Protein AF-A0A7S7LHZ1-F1 (afdb_monomer_lite)

InterPro domains:
  IPR006735 Replication termination factor 2 [PTHR12775] (1-110)

Secondary structure (DSSP, 8-state):
-----PPPPPHHHH---TTEEES--S--SSTTTT-EEE---HHHHHHHHHHHHHHB-TTT-PBP-SSEEEETTS-EEEHHHHHHHHHHT-SSSTT--SGGGEEEE------GGGHHHHHHHHHHHHHHHHH--

Radius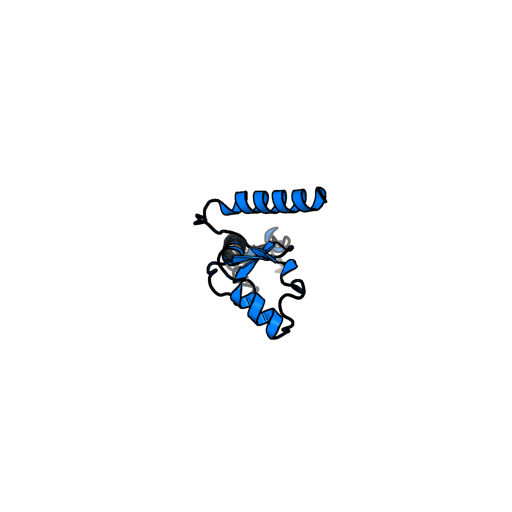 of gyration: 24.42 Å; chains: 1; bounding box: 69×53×54 Å

Sequence (133 aa):
MGGDGGSIPKRADVVKTKGYGFKRNLGGMGYMPNAQVKLTNEENSTKLKMHERWTKCYLTNEPLNPPVVICNKGFLYNKEAVINKLLSKSKTAPHIKKLSDVFQVKVSNIHLDYFHHLYLFIYFFFTLNISIN

Foldseek 3Di:
DDPPPPPDDDPLRVDDDPQKDFPDPPDDPDDNRSDIDRPDPVVVVVLVVLVQQVQAAPQPSHGEDPQWKAALVGGIHHPVSLVVCQVVVDPPPVRCNDPVRIDGDDDDDDDSPCVVVVVVVVVVVSVVVVVVD

Organism: Cryptosporidium parvum (NCBI:txid5807)

pLDDT: mean 73.15, std 14.44, range [38.62, 92.44]

Structure (mmCIF, N/CA/C/O backbone):
data_AF-A0A7S7LHZ1-F1
#
_entry.id   AF-A0A7S7LHZ1-F1
#
loop_
_atom_site.group_PDB
_atom_site.id
_atom_site.type_symbol
_atom_site.label_atom_id
_atom_site.label_alt_id
_atom_site.label_comp_id
_atom_site.label_asym_id
_atom_site.label_entity_id
_atom_site.label_seq_id
_atom_site.pdbx_PDB_ins_code
_atom_site.Cartn_x
_atom_site.Cartn_y
_atom_site.Cartn_z
_atom_site.occupancy
_atom_site.B_iso_or_equiv
_atom_site.auth_seq_id
_atom_site.auth_comp_id
_atom_site.auth_asym_id
_atom_site.auth_atom_id
_atom_site.pdbx_PDB_model_num
ATOM 1 N N . MET A 1 1 ? 42.892 36.600 -35.474 1.00 52.19 1 MET A N 1
ATOM 2 C CA . MET A 1 1 ? 42.483 35.687 -34.389 1.00 52.19 1 MET A CA 1
ATOM 3 C C . MET A 1 1 ? 40.968 35.643 -34.384 1.00 52.19 1 MET A C 1
ATOM 5 O O . MET A 1 1 ? 40.356 36.671 -34.148 1.00 52.19 1 MET A O 1
ATOM 9 N N . GLY A 1 2 ? 40.377 34.511 -34.747 1.00 56.91 2 GLY A N 1
ATOM 10 C CA . GLY A 1 2 ? 38.928 34.330 -34.773 1.00 56.91 2 GLY A CA 1
ATOM 11 C C . GLY A 1 2 ? 38.654 32.866 -34.490 1.00 56.91 2 GLY A C 1
ATOM 12 O O . GLY A 1 2 ? 38.884 32.028 -35.354 1.00 56.91 2 GLY A O 1
ATOM 13 N N . GLY A 1 3 ? 38.301 32.568 -33.245 1.00 50.16 3 GLY A N 1
ATOM 14 C CA . GLY A 1 3 ? 38.225 31.204 -32.733 1.00 50.16 3 GLY A CA 1
ATOM 15 C C . GLY A 1 3 ? 37.013 30.953 -31.848 1.00 50.16 3 GLY A C 1
ATOM 16 O O . GLY A 1 3 ? 37.033 29.985 -31.106 1.00 50.16 3 GLY A O 1
ATOM 17 N N . ASP A 1 4 ? 35.965 31.773 -31.926 1.00 63.09 4 ASP A N 1
ATOM 18 C CA . ASP A 1 4 ? 34.692 31.479 -31.260 1.00 63.09 4 ASP A CA 1
ATOM 19 C C . ASP A 1 4 ? 33.755 30.754 -32.226 1.00 63.09 4 ASP A C 1
ATOM 21 O O . ASP A 1 4 ? 32.686 31.223 -32.611 1.00 63.09 4 ASP A O 1
ATOM 25 N N . GLY A 1 5 ? 34.184 29.563 -32.641 1.00 58.28 5 GLY A N 1
ATOM 26 C CA . GLY A 1 5 ? 33.304 28.573 -33.248 1.00 58.28 5 GLY A CA 1
ATOM 27 C C . GLY A 1 5 ? 32.437 27.938 -32.167 1.00 58.28 5 GLY A C 1
ATOM 28 O O . GLY A 1 5 ? 32.645 26.779 -31.811 1.00 58.28 5 GLY A O 1
ATOM 29 N N . GLY A 1 6 ? 31.496 28.705 -31.611 1.00 63.34 6 GLY A N 1
ATOM 30 C CA . GLY A 1 6 ? 30.468 28.169 -30.727 1.00 63.34 6 GLY A CA 1
ATOM 31 C C . GLY A 1 6 ? 29.746 27.032 -31.447 1.00 63.34 6 GLY A C 1
ATOM 32 O O . GLY A 1 6 ? 29.201 27.216 -32.535 1.00 63.34 6 GLY A O 1
ATOM 33 N N . SER A 1 7 ? 29.791 25.830 -30.880 1.00 68.12 7 SER A N 1
ATOM 34 C CA . SER A 1 7 ? 29.100 24.683 -31.464 1.00 68.12 7 SER A CA 1
ATOM 35 C C . SER A 1 7 ? 27.594 24.941 -31.424 1.00 68.12 7 SER A C 1
ATOM 37 O O . SER A 1 7 ? 27.043 25.248 -30.367 1.00 68.12 7 SER A O 1
ATOM 39 N N . ILE A 1 8 ? 26.925 24.846 -32.580 1.00 72.88 8 ILE A N 1
ATOM 40 C CA . ILE A 1 8 ? 25.472 25.033 -32.657 1.00 72.88 8 ILE A CA 1
ATOM 41 C C . ILE A 1 8 ? 24.807 23.980 -31.757 1.00 72.88 8 ILE A C 1
ATOM 43 O O . ILE A 1 8 ? 25.044 22.783 -31.968 1.00 72.88 8 ILE A O 1
ATOM 47 N N . PRO A 1 9 ? 23.986 24.393 -30.771 1.00 68.62 9 PRO A N 1
ATOM 48 C CA . PRO A 1 9 ? 23.333 23.459 -29.868 1.00 68.62 9 PRO A CA 1
ATOM 49 C C . PRO A 1 9 ? 22.410 22.538 -30.663 1.00 68.62 9 PRO A C 1
ATOM 51 O O . PRO A 1 9 ? 21.611 22.981 -31.493 1.00 68.62 9 PRO A O 1
ATOM 54 N N . LYS A 1 10 ? 22.514 21.232 -30.422 1.00 69.12 10 LYS A N 1
ATOM 55 C CA . LYS A 1 10 ? 21.633 20.250 -31.054 1.00 69.12 10 LYS A CA 1
ATOM 56 C C . LYS A 1 10 ? 20.286 20.257 -30.338 1.00 69.12 10 LYS A C 1
ATOM 58 O O . LYS A 1 10 ? 20.176 20.628 -29.172 1.00 69.12 10 LYS A O 1
ATOM 63 N N . ARG A 1 11 ? 19.241 19.754 -31.003 1.00 72.44 11 ARG A N 1
ATOM 64 C CA . ARG A 1 11 ? 17.897 19.592 -30.410 1.00 72.44 11 ARG A CA 1
ATOM 65 C C . ARG A 1 11 ? 17.931 18.892 -29.044 1.00 72.44 11 ARG A C 1
ATOM 67 O O . ARG A 1 11 ? 17.158 19.257 -28.170 1.00 72.44 11 ARG A O 1
ATOM 74 N N . ALA A 1 12 ? 18.830 17.925 -28.866 1.00 67.94 12 ALA A N 1
ATOM 75 C CA . ALA A 1 12 ? 19.039 17.194 -27.616 1.00 67.94 12 ALA A CA 1
ATOM 76 C C . ALA A 1 12 ? 19.522 18.070 -26.442 1.00 67.94 12 ALA A C 1
ATOM 78 O O . ALA A 1 12 ? 19.226 17.749 -25.294 1.00 67.94 12 ALA A O 1
ATOM 79 N N . ASP A 1 13 ? 20.234 19.164 -26.726 1.00 69.12 13 ASP A N 1
ATOM 80 C CA . ASP A 1 13 ? 20.780 20.086 -25.723 1.00 69.12 13 ASP A CA 1
ATOM 81 C C . ASP A 1 13 ? 19.715 21.092 -25.251 1.00 69.12 13 ASP A C 1
ATOM 83 O O . ASP A 1 13 ? 19.717 21.527 -24.101 1.00 69.12 13 ASP A O 1
ATOM 87 N N . VAL A 1 14 ? 18.773 21.433 -26.140 1.00 75.56 14 VAL A N 1
ATOM 88 C CA . VAL A 1 14 ? 17.705 22.416 -25.887 1.00 75.56 14 VAL A CA 1
ATOM 89 C C . VAL A 1 14 ? 16.424 21.746 -25.377 1.00 75.56 14 VAL A C 1
ATOM 91 O O . VAL A 1 14 ? 15.739 22.273 -24.500 1.00 75.56 14 VAL A O 1
ATOM 94 N N . VAL A 1 15 ? 16.083 20.569 -25.909 1.00 77.00 15 VAL A N 1
ATOM 95 C CA . VAL A 1 15 ? 14.832 19.865 -25.607 1.00 77.00 15 VAL A CA 1
ATOM 96 C C . VAL A 1 15 ? 15.078 18.800 -24.546 1.00 77.00 15 VAL A C 1
ATOM 98 O O . VAL A 1 15 ? 15.576 17.710 -24.824 1.00 77.00 15 VAL A O 1
ATOM 101 N N . LYS A 1 16 ? 14.657 19.099 -23.316 1.00 72.75 16 LYS A N 1
ATOM 102 C CA . LYS A 1 16 ? 14.649 18.136 -22.212 1.00 72.75 16 LYS A CA 1
ATOM 103 C C . LYS A 1 16 ? 13.477 17.166 -22.381 1.00 72.75 16 LYS A C 1
ATOM 105 O O . LYS A 1 16 ? 12.326 17.520 -22.141 1.00 72.75 16 LYS A O 1
ATOM 110 N N . THR A 1 17 ? 13.763 15.935 -22.787 1.00 73.06 17 THR A N 1
ATOM 111 C CA . THR A 1 17 ? 12.780 14.843 -22.849 1.00 73.06 17 THR A CA 1
ATOM 112 C C . THR A 1 17 ? 12.662 14.142 -21.495 1.00 73.06 17 THR A C 1
ATOM 114 O O . THR A 1 17 ? 13.670 13.756 -20.906 1.00 73.06 17 THR A O 1
ATOM 117 N N . LYS A 1 18 ? 11.435 13.940 -21.000 1.00 72.81 18 LYS A N 1
ATOM 118 C CA . LYS A 1 18 ? 11.170 13.240 -19.730 1.00 72.81 18 LYS A CA 1
ATOM 119 C C . LYS A 1 18 ? 11.763 11.821 -19.757 1.00 72.81 18 LYS A C 1
ATOM 121 O O . LYS A 1 18 ? 11.551 11.094 -20.722 1.00 72.81 18 LYS A O 1
ATOM 126 N N . GLY A 1 19 ? 12.509 11.442 -18.716 1.00 74.12 19 GLY A N 1
ATOM 127 C CA . GLY A 1 19 ? 13.116 10.108 -18.577 1.00 74.12 19 GLY A CA 1
ATOM 128 C C . GLY A 1 19 ? 14.455 9.904 -19.306 1.00 74.12 19 GLY A C 1
ATOM 129 O O . GLY A 1 19 ? 15.092 8.862 -19.138 1.00 74.12 19 GLY A O 1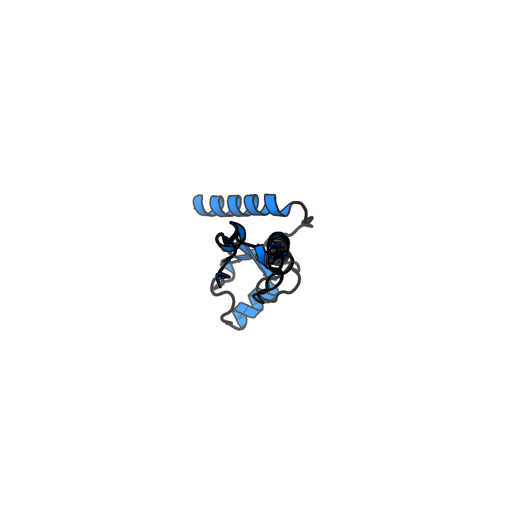
ATOM 130 N N . TYR A 1 20 ? 14.926 10.894 -20.068 1.00 78.44 20 TYR A N 1
ATOM 131 C CA . TYR A 1 20 ? 16.229 10.863 -20.736 1.00 78.44 20 TYR A CA 1
ATOM 132 C C . TYR A 1 20 ? 17.113 11.999 -20.237 1.00 78.44 20 TYR A C 1
ATOM 134 O O . TYR A 1 20 ? 16.643 13.088 -19.913 1.00 78.44 20 TYR A O 1
ATOM 142 N N . GLY A 1 21 ? 18.413 11.753 -20.206 1.00 78.38 21 GLY A N 1
ATOM 143 C CA . GLY A 1 21 ? 19.401 12.760 -19.865 1.00 78.38 21 GLY A CA 1
ATOM 144 C C . GLY A 1 21 ? 20.783 12.339 -20.313 1.00 78.38 21 GLY A C 1
ATOM 145 O O . GLY A 1 21 ? 20.988 11.242 -20.825 1.00 78.38 21 GLY A O 1
ATOM 146 N N . PHE A 1 22 ? 21.741 13.236 -20.164 1.00 76.94 22 PHE A N 1
ATOM 147 C CA . PHE A 1 22 ? 23.103 12.963 -20.585 1.00 76.94 22 PHE A CA 1
ATOM 148 C C . PHE A 1 22 ? 23.776 11.971 -19.640 1.00 76.94 22 PHE A C 1
ATOM 150 O O . PHE A 1 22 ? 23.592 12.026 -18.424 1.00 76.94 22 PHE A O 1
ATOM 157 N N . LYS A 1 23 ? 24.597 11.073 -20.197 1.00 71.75 23 LYS A N 1
ATOM 158 C CA . LYS A 1 23 ? 25.354 10.071 -19.423 1.00 71.75 23 LYS A CA 1
ATOM 159 C C . LYS A 1 23 ? 26.271 10.708 -18.363 1.00 71.75 23 LYS A C 1
ATOM 161 O O . LYS A 1 23 ? 26.665 10.042 -17.411 1.00 71.75 23 LYS A O 1
ATOM 166 N N . ARG A 1 24 ? 26.629 11.986 -18.534 1.00 68.19 24 ARG A N 1
ATOM 167 C CA . ARG A 1 24 ? 27.484 12.771 -17.633 1.00 68.19 24 ARG A CA 1
ATOM 168 C C . ARG A 1 24 ? 27.137 14.261 -17.739 1.00 68.19 24 ARG A C 1
ATOM 170 O O . ARG A 1 24 ? 27.141 14.806 -18.833 1.00 68.19 24 ARG A O 1
ATOM 177 N N . ASN A 1 25 ? 26.939 14.931 -16.602 1.00 62.06 25 ASN A N 1
ATOM 178 C CA . ASN A 1 25 ? 26.695 16.385 -16.519 1.00 62.06 25 ASN A CA 1
ATOM 179 C C . ASN A 1 25 ? 27.996 17.194 -16.344 1.00 62.06 25 ASN A C 1
ATOM 181 O O . ASN A 1 25 ? 28.020 18.228 -15.686 1.00 62.06 25 ASN A O 1
ATOM 185 N N . LEU A 1 26 ? 29.107 16.688 -16.876 1.00 60.41 26 LEU A N 1
ATOM 186 C CA . LEU A 1 26 ? 30.411 17.344 -16.814 1.00 60.41 26 LEU A CA 1
ATOM 187 C C . LEU A 1 26 ? 30.656 17.952 -18.188 1.00 60.41 26 LEU A C 1
ATOM 189 O O . LEU A 1 26 ? 31.047 17.220 -19.108 1.00 60.41 26 LEU A O 1
ATOM 193 N N . GLY A 1 27 ? 30.343 19.248 -18.309 1.00 59.47 27 GLY A N 1
ATOM 194 C CA . GLY A 1 27 ? 30.523 20.043 -19.522 1.00 59.47 27 GLY A CA 1
ATOM 195 C C . GLY A 1 27 ? 31.886 19.751 -20.133 1.00 59.47 27 GLY A C 1
ATOM 196 O O . GLY A 1 27 ? 32.921 19.997 -19.523 1.00 59.47 27 GLY A O 1
ATOM 197 N N . GLY A 1 28 ? 31.875 19.111 -21.295 1.00 60.28 28 GLY A N 1
ATOM 198 C CA . GLY A 1 28 ? 33.074 18.621 -21.947 1.00 60.28 28 GLY A CA 1
ATOM 199 C C . GLY A 1 28 ? 32.852 18.568 -23.445 1.00 60.28 28 GLY A C 1
ATOM 200 O O . GLY A 1 28 ? 31.770 18.216 -23.905 1.00 60.28 28 GLY A O 1
ATOM 201 N N . MET A 1 29 ? 33.885 18.924 -24.198 1.00 55.25 29 MET A N 1
ATOM 202 C CA . MET A 1 29 ? 33.856 18.905 -25.655 1.00 55.25 29 MET A CA 1
ATOM 203 C C . MET A 1 29 ? 33.990 17.454 -26.137 1.00 55.25 29 MET A C 1
ATOM 205 O O . MET A 1 29 ? 35.016 16.816 -25.915 1.00 55.25 29 MET A O 1
ATOM 209 N N . GLY A 1 30 ? 32.939 16.900 -26.750 1.00 64.06 30 GLY A N 1
ATOM 210 C CA . GLY A 1 30 ? 32.962 15.559 -27.344 1.00 64.06 30 GLY A CA 1
ATOM 211 C C . GLY A 1 30 ? 31.581 14.914 -27.493 1.00 64.06 30 GLY A C 1
ATOM 212 O O . GLY A 1 30 ? 30.595 15.356 -26.912 1.00 64.06 30 GLY A O 1
ATOM 213 N N . TYR A 1 31 ? 31.505 13.822 -28.255 1.00 59.81 31 TYR A N 1
ATOM 214 C CA . TYR A 1 31 ? 30.250 13.095 -28.525 1.00 59.81 31 TYR A CA 1
ATOM 215 C C . TYR A 1 31 ? 29.762 12.274 -27.317 1.00 59.81 31 TYR A C 1
ATOM 217 O O . TYR A 1 31 ? 28.563 12.136 -27.099 1.00 59.81 31 TYR A O 1
ATOM 225 N N . MET A 1 32 ? 30.690 11.743 -26.510 1.00 59.06 32 MET A N 1
ATOM 226 C CA . MET A 1 32 ? 30.380 10.932 -25.324 1.00 59.06 32 MET A CA 1
ATOM 227 C C . MET A 1 32 ? 29.658 11.689 -24.192 1.00 59.06 32 MET A C 1
ATOM 229 O O . MET A 1 32 ? 28.749 11.096 -23.609 1.00 59.06 32 MET A O 1
ATOM 233 N N . PRO A 1 33 ? 30.015 12.943 -23.835 1.00 63.38 33 PRO A N 1
ATOM 234 C CA . PRO A 1 33 ? 29.255 13.701 -22.841 1.00 63.38 33 PRO A CA 1
ATOM 235 C C . PRO A 1 33 ? 27.810 13.982 -23.251 1.00 63.38 33 PRO A C 1
ATOM 237 O O . PRO A 1 33 ? 26.926 13.925 -22.403 1.00 63.38 33 PRO A O 1
ATOM 240 N N . ASN A 1 34 ? 27.568 14.181 -24.547 1.00 64.44 34 ASN A N 1
ATOM 241 C CA . ASN A 1 34 ? 26.257 14.549 -25.083 1.00 64.44 34 ASN A CA 1
ATOM 242 C C . ASN A 1 34 ? 25.420 13.325 -25.508 1.00 64.44 34 ASN A C 1
ATOM 244 O O . ASN A 1 34 ? 24.384 13.464 -26.158 1.00 64.44 34 ASN A O 1
ATOM 248 N N . ALA A 1 35 ? 25.845 12.109 -25.150 1.00 76.69 35 ALA A N 1
ATOM 249 C CA . ALA A 1 35 ? 25.054 10.907 -25.376 1.00 76.69 35 ALA A CA 1
ATOM 250 C C . ALA A 1 35 ? 23.840 10.903 -24.433 1.00 76.69 35 ALA A C 1
ATOM 252 O O . ALA A 1 35 ? 23.983 10.737 -23.215 1.00 76.69 35 ALA A O 1
ATOM 253 N N . GLN A 1 36 ? 22.649 11.089 -25.007 1.00 77.06 36 GLN A N 1
ATOM 254 C CA . GLN A 1 36 ? 21.389 10.931 -24.288 1.00 77.06 36 GLN A CA 1
ATOM 255 C C . GLN A 1 36 ? 21.181 9.452 -23.957 1.00 77.06 36 GLN A C 1
ATOM 257 O O . GLN A 1 36 ? 21.087 8.601 -24.839 1.00 77.06 36 GLN A O 1
ATOM 262 N N . VAL A 1 37 ? 21.104 9.154 -22.668 1.00 79.38 37 VAL A N 1
ATOM 263 C CA . VAL A 1 37 ? 20.762 7.844 -22.125 1.00 79.38 37 VAL A CA 1
ATOM 264 C C . VAL A 1 37 ? 19.432 7.942 -21.389 1.00 79.38 37 VAL A C 1
ATOM 266 O O . VAL A 1 37 ? 19.069 8.985 -20.842 1.00 79.38 37 VAL A O 1
ATOM 269 N N . LYS A 1 38 ? 18.681 6.844 -21.367 1.00 77.12 38 LYS A N 1
ATOM 270 C CA . LYS A 1 38 ? 17.497 6.725 -20.515 1.00 77.12 38 LYS A CA 1
ATOM 271 C C . LYS A 1 38 ? 17.992 6.689 -19.064 1.00 77.12 38 LYS A C 1
ATOM 273 O O . LYS A 1 38 ? 18.678 5.746 -18.680 1.00 77.12 38 LYS A O 1
ATOM 278 N N . LEU A 1 39 ? 17.722 7.742 -18.290 1.00 73.50 39 LEU A N 1
ATOM 279 C CA . LEU A 1 39 ? 18.229 7.887 -16.915 1.00 73.50 39 LEU A CA 1
ATOM 280 C C . LEU A 1 39 ? 17.575 6.878 -15.969 1.00 73.50 39 LEU A C 1
ATOM 282 O O . LEU A 1 39 ? 18.166 6.458 -14.978 1.00 73.50 39 LEU A O 1
ATOM 286 N N . THR A 1 40 ? 16.339 6.503 -16.275 1.00 61.72 40 THR A N 1
ATOM 287 C CA . THR A 1 40 ? 15.495 5.690 -15.413 1.00 61.72 40 THR A CA 1
ATOM 288 C C . THR A 1 40 ? 14.687 4.718 -16.265 1.00 61.72 40 THR A C 1
ATOM 290 O O . THR A 1 40 ? 14.003 5.092 -17.218 1.00 61.72 40 THR A O 1
ATOM 293 N N . ASN A 1 41 ? 14.699 3.437 -15.893 1.00 66.12 41 ASN A N 1
ATOM 294 C CA . ASN A 1 41 ? 13.696 2.482 -16.363 1.00 66.12 41 ASN A CA 1
ATOM 295 C C . ASN A 1 41 ? 12.370 2.781 -15.640 1.00 66.12 41 ASN A C 1
ATOM 297 O O . ASN A 1 41 ? 11.935 2.010 -14.786 1.00 66.12 41 ASN A O 1
ATOM 301 N N . GLU A 1 42 ? 11.759 3.939 -15.925 1.00 63.03 42 GLU A N 1
ATOM 302 C CA . GLU A 1 42 ? 10.521 4.392 -15.272 1.00 63.03 42 GLU A CA 1
ATOM 303 C C . GLU A 1 42 ? 9.427 3.319 -15.360 1.00 63.03 42 GLU A C 1
ATOM 305 O O . GLU A 1 42 ? 8.747 3.056 -14.371 1.00 63.03 42 GLU A O 1
ATOM 310 N N . GLU A 1 43 ? 9.349 2.619 -16.494 1.00 62.75 43 GLU A N 1
ATOM 311 C CA . GLU A 1 43 ? 8.425 1.506 -16.756 1.00 62.75 43 GLU A CA 1
ATOM 312 C C . GLU A 1 43 ? 8.604 0.324 -15.793 1.00 62.75 43 GLU A C 1
ATOM 314 O O . GLU A 1 43 ? 7.622 -0.283 -15.369 1.00 62.75 43 GLU A O 1
ATOM 319 N N . ASN A 1 44 ? 9.840 0.002 -15.399 1.00 64.38 44 ASN A N 1
ATOM 320 C CA . ASN A 1 44 ? 10.074 -1.046 -14.404 1.00 64.38 44 ASN A CA 1
ATOM 321 C C . ASN A 1 44 ? 9.663 -0.553 -13.018 1.00 64.38 44 ASN A C 1
ATOM 323 O O . ASN A 1 44 ? 8.999 -1.272 -12.278 1.00 64.38 44 ASN A O 1
ATOM 327 N N . SER A 1 45 ? 9.982 0.699 -12.682 1.00 74.31 45 SER A N 1
ATOM 328 C CA . SER A 1 45 ? 9.624 1.269 -11.381 1.00 74.31 45 SER A CA 1
ATOM 329 C C . SER A 1 45 ? 8.109 1.334 -11.154 1.00 74.31 45 SER A C 1
ATOM 331 O O . SER A 1 45 ? 7.649 1.118 -10.035 1.00 74.31 45 SER A O 1
ATOM 333 N N . THR A 1 46 ? 7.314 1.597 -12.195 1.00 76.75 46 THR A N 1
ATOM 334 C CA . THR A 1 46 ? 5.851 1.655 -12.085 1.00 76.75 46 THR A CA 1
ATOM 335 C C . THR A 1 46 ? 5.250 0.266 -11.931 1.00 76.75 46 THR A C 1
ATOM 337 O O . THR A 1 46 ? 4.410 0.075 -11.053 1.00 76.75 46 THR A O 1
ATOM 340 N N . LYS A 1 47 ? 5.714 -0.716 -12.712 1.00 77.19 47 LYS A N 1
ATOM 341 C CA . LYS A 1 47 ? 5.291 -2.119 -12.579 1.00 77.19 47 LYS A CA 1
ATOM 342 C C . LYS A 1 47 ? 5.604 -2.680 -11.194 1.00 77.19 47 LYS A C 1
ATOM 344 O O . LYS A 1 47 ? 4.726 -3.267 -10.571 1.00 77.19 47 LYS A O 1
ATOM 349 N N . LEU A 1 48 ? 6.811 -2.426 -10.685 1.00 80.75 48 LEU A N 1
ATOM 350 C CA . LEU A 1 48 ? 7.221 -2.837 -9.341 1.00 80.75 48 LEU A CA 1
ATOM 351 C C . LEU A 1 48 ? 6.338 -2.196 -8.263 1.00 80.75 48 LEU A C 1
ATOM 353 O O . LEU A 1 48 ? 5.816 -2.901 -7.406 1.00 80.75 48 LEU A O 1
ATOM 357 N N . LYS A 1 49 ? 6.073 -0.886 -8.354 1.00 81.38 49 LYS A N 1
ATOM 358 C CA . LYS A 1 49 ? 5.161 -0.193 -7.426 1.00 81.38 49 LYS A CA 1
ATOM 359 C C . LYS A 1 49 ? 3.751 -0.775 -7.447 1.00 81.38 49 LYS A C 1
ATOM 361 O O . LYS A 1 49 ? 3.118 -0.873 -6.402 1.00 81.38 49 LYS A O 1
ATOM 366 N N . MET A 1 50 ? 3.235 -1.127 -8.624 1.00 80.69 50 MET A N 1
ATOM 367 C CA . MET A 1 50 ? 1.919 -1.758 -8.721 1.00 80.69 50 MET A CA 1
ATOM 368 C C . MET A 1 50 ? 1.939 -3.137 -8.077 1.00 80.69 50 MET A C 1
ATOM 370 O O . MET A 1 50 ? 1.100 -3.394 -7.224 1.00 80.69 50 MET A O 1
ATOM 374 N N . HIS A 1 51 ? 2.924 -3.974 -8.402 1.00 82.69 51 HIS A N 1
ATOM 375 C CA . HIS A 1 51 ? 3.097 -5.284 -7.781 1.00 82.69 51 HIS A CA 1
ATOM 376 C C . HIS A 1 51 ? 3.088 -5.184 -6.249 1.00 82.69 51 HIS A C 1
ATOM 378 O O . HIS A 1 51 ? 2.297 -5.851 -5.590 1.00 82.69 51 HIS A O 1
ATOM 384 N N . GLU A 1 52 ? 3.884 -4.282 -5.671 1.00 85.06 52 GLU A N 1
ATOM 385 C CA . GLU A 1 52 ? 3.941 -4.099 -4.218 1.00 85.06 52 GLU A CA 1
ATOM 386 C C . GLU A 1 52 ? 2.594 -3.733 -3.591 1.00 85.06 52 GLU A C 1
ATOM 388 O O . GLU A 1 52 ? 2.273 -4.244 -2.521 1.00 85.06 52 GLU A O 1
ATOM 393 N N . ARG A 1 53 ? 1.777 -2.909 -4.258 1.00 84.62 53 ARG A N 1
ATOM 394 C CA . ARG A 1 53 ? 0.441 -2.533 -3.760 1.00 84.62 53 ARG A CA 1
ATOM 395 C C . ARG A 1 53 ? -0.519 -3.717 -3.666 1.00 84.62 53 ARG A C 1
ATOM 397 O O . ARG A 1 53 ? -1.448 -3.658 -2.866 1.00 84.62 53 ARG A O 1
ATOM 404 N N . TRP A 1 54 ? -0.317 -4.743 -4.490 1.00 82.69 54 TRP A N 1
ATOM 405 C CA . TRP A 1 54 ? -1.186 -5.915 -4.571 1.00 82.69 54 TRP A CA 1
ATOM 406 C C . TRP A 1 54 ? -0.653 -7.128 -3.804 1.00 82.69 54 TRP A C 1
A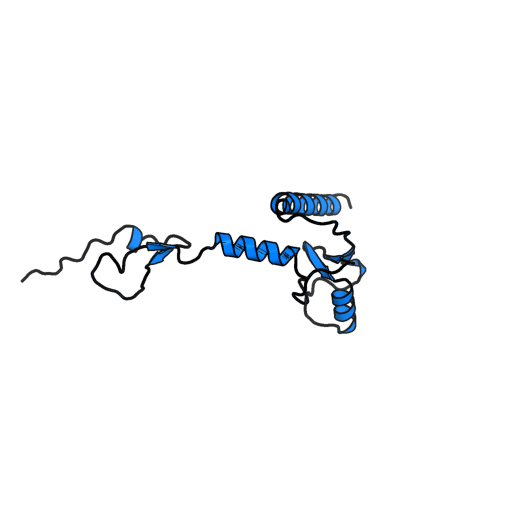TOM 408 O O . TRP A 1 54 ? -1.438 -7.999 -3.440 1.00 82.69 54 TRP A O 1
ATOM 418 N N . THR A 1 55 ? 0.654 -7.185 -3.532 1.00 84.25 55 THR A N 1
ATOM 419 C CA . THR A 1 55 ? 1.285 -8.311 -2.823 1.00 84.25 55 THR A CA 1
ATOM 420 C C . THR A 1 55 ? 1.629 -8.020 -1.366 1.00 84.25 55 THR A C 1
ATOM 422 O O . THR A 1 55 ? 1.809 -8.961 -0.593 1.00 84.25 55 THR A O 1
ATOM 425 N N . LYS A 1 56 ? 1.720 -6.744 -0.969 1.00 89.75 56 LYS A N 1
ATOM 426 C CA . LYS A 1 56 ? 2.090 -6.339 0.393 1.00 89.75 56 LYS A CA 1
ATOM 427 C C . LYS A 1 56 ? 0.967 -5.569 1.090 1.00 89.75 56 LYS A C 1
ATOM 429 O O . LYS A 1 56 ? 0.211 -4.824 0.471 1.00 89.75 56 LYS A O 1
ATOM 434 N N . CYS A 1 57 ? 0.895 -5.719 2.408 1.00 91.06 57 CYS A N 1
ATOM 435 C CA . CYS A 1 57 ? 0.046 -4.927 3.286 1.00 91.06 57 CYS A CA 1
ATOM 436 C C . CYS A 1 57 ? 0.526 -3.470 3.299 1.00 91.06 57 CYS A C 1
ATOM 438 O O . CYS A 1 57 ? 1.683 -3.199 3.612 1.00 91.06 57 CYS A O 1
ATOM 440 N N . TYR A 1 58 ? -0.368 -2.512 3.045 1.00 90.75 58 TYR A N 1
ATOM 441 C CA . TYR A 1 58 ? 0.004 -1.090 3.004 1.00 90.75 58 TYR A CA 1
ATOM 442 C C . TYR A 1 58 ? 0.454 -0.526 4.367 1.00 90.75 58 TYR A C 1
ATOM 444 O O . TYR A 1 58 ? 1.131 0.497 4.420 1.00 90.75 58 TYR A O 1
ATOM 452 N N . LEU A 1 59 ? 0.061 -1.156 5.481 1.00 90.31 59 LEU A N 1
ATOM 453 C CA . LEU A 1 59 ? 0.403 -0.672 6.822 1.00 90.31 59 LEU A CA 1
ATOM 454 C C . LEU A 1 59 ? 1.779 -1.164 7.294 1.00 90.31 59 LEU A C 1
ATOM 456 O O . LEU A 1 59 ? 2.545 -0.377 7.841 1.00 90.31 59 LEU A O 1
ATOM 460 N N . THR A 1 60 ? 2.067 -2.455 7.105 1.00 90.25 60 THR A N 1
ATOM 461 C CA . THR A 1 60 ? 3.265 -3.125 7.643 1.00 90.25 60 THR A CA 1
ATOM 462 C C . THR A 1 60 ? 4.320 -3.435 6.580 1.00 90.25 60 THR A C 1
ATOM 464 O O . THR A 1 60 ? 5.444 -3.770 6.929 1.00 90.25 60 THR A O 1
ATOM 467 N N . ASN A 1 61 ? 3.994 -3.301 5.288 1.00 90.94 61 ASN A N 1
ATOM 468 C CA . ASN A 1 61 ? 4.808 -3.746 4.144 1.00 90.94 61 ASN A CA 1
ATOM 469 C C . ASN A 1 61 ? 5.138 -5.251 4.134 1.00 90.94 61 ASN A C 1
ATOM 471 O O . ASN A 1 61 ? 5.973 -5.701 3.348 1.00 90.94 61 ASN A O 1
ATOM 475 N N . GLU A 1 62 ? 4.464 -6.036 4.969 1.00 91.50 62 GLU A N 1
ATOM 476 C CA . GLU A 1 62 ? 4.561 -7.494 5.013 1.00 91.50 62 GLU A CA 1
ATOM 477 C C . GLU A 1 62 ? 3.730 -8.139 3.897 1.00 91.50 62 GLU A C 1
ATOM 479 O O . GLU A 1 62 ? 2.812 -7.501 3.370 1.00 91.50 62 GLU A O 1
ATOM 484 N N . PRO A 1 63 ? 4.008 -9.401 3.528 1.00 89.75 63 PRO A N 1
ATOM 485 C CA . PRO A 1 63 ? 3.150 -10.143 2.610 1.00 89.75 63 PRO A CA 1
ATOM 486 C C . PRO A 1 63 ? 1.705 -10.251 3.128 1.00 89.75 63 PRO A C 1
ATOM 488 O O . PRO A 1 63 ? 1.436 -10.269 4.335 1.00 89.75 63 PRO A O 1
ATOM 491 N N . LEU A 1 64 ? 0.758 -10.295 2.191 1.00 88.50 64 LEU A N 1
ATOM 492 C CA . LEU A 1 64 ? -0.665 -10.417 2.496 1.00 88.50 64 LEU A CA 1
ATOM 493 C C . LEU A 1 64 ? -1.018 -11.829 2.974 1.00 88.50 64 LEU A C 1
ATOM 495 O O . LEU A 1 64 ? -0.865 -12.795 2.230 1.00 88.50 64 LEU A O 1
ATOM 499 N N . ASN A 1 65 ? -1.551 -11.920 4.193 1.00 87.19 65 ASN A N 1
ATOM 500 C CA . ASN A 1 65 ? -1.999 -13.167 4.805 1.00 87.19 65 ASN A CA 1
ATOM 501 C C . ASN A 1 65 ? -3.530 -13.154 4.953 1.00 87.19 65 ASN A C 1
ATOM 503 O O . ASN A 1 65 ? -4.098 -12.147 5.391 1.00 87.19 65 ASN A O 1
ATOM 507 N N . PRO A 1 66 ? -4.233 -14.247 4.605 1.00 83.56 66 PRO A N 1
ATOM 508 C CA . PRO A 1 66 ? -5.665 -14.348 4.847 1.00 83.56 66 PRO A CA 1
ATOM 509 C C . PRO A 1 66 ? -5.947 -14.374 6.361 1.00 83.56 66 PRO A C 1
ATOM 511 O O . PRO A 1 66 ? -5.278 -15.112 7.079 1.00 83.56 66 PRO A O 1
ATOM 514 N N . PRO A 1 67 ? -6.954 -13.631 6.863 1.00 89.06 67 PRO A N 1
ATOM 515 C CA . PRO A 1 67 ? -7.955 -12.851 6.130 1.00 89.06 67 PRO A CA 1
ATOM 516 C C . PRO A 1 67 ? -7.472 -11.459 5.671 1.00 89.06 67 PRO A C 1
ATOM 518 O O . PRO A 1 67 ? -7.032 -10.630 6.469 1.00 89.06 67 PRO A O 1
ATOM 521 N N . VAL A 1 68 ? -7.670 -11.174 4.379 1.00 89.25 68 VAL A N 1
ATOM 522 C CA . VAL A 1 68 ? -7.321 -9.897 3.737 1.00 89.25 68 VAL A CA 1
ATOM 523 C C . VAL A 1 68 ? -8.512 -8.938 3.753 1.00 89.25 68 VAL A C 1
ATOM 525 O O . VAL A 1 68 ? -9.654 -9.345 3.520 1.00 89.25 68 VAL A O 1
ATOM 528 N N . VAL A 1 69 ? -8.250 -7.654 4.003 1.00 90.00 69 VAL A N 1
ATOM 529 C CA . VAL A 1 69 ? -9.258 -6.587 3.965 1.00 90.00 69 VAL A CA 1
ATOM 530 C C . VAL A 1 69 ? -8.847 -5.449 3.025 1.00 90.00 69 VAL A C 1
ATOM 532 O O . VAL A 1 69 ? -7.669 -5.114 2.913 1.00 90.00 69 VAL A O 1
ATOM 535 N N . ILE A 1 70 ? -9.827 -4.843 2.355 1.00 89.69 70 ILE A N 1
ATOM 536 C CA . ILE A 1 70 ? -9.679 -3.673 1.483 1.00 89.69 70 ILE A CA 1
ATOM 537 C C . ILE A 1 70 ? -10.344 -2.463 2.132 1.00 89.69 70 ILE A C 1
ATOM 539 O O . ILE A 1 70 ? -11.439 -2.569 2.679 1.00 89.69 70 ILE A O 1
ATOM 543 N N . CYS A 1 71 ? -9.711 -1.297 2.034 1.00 88.06 71 CYS A N 1
ATOM 544 C CA . CYS A 1 71 ? -10.354 -0.028 2.372 1.00 88.06 71 CYS A CA 1
ATOM 545 C C . CYS A 1 71 ? -11.027 0.619 1.148 1.00 88.06 71 CYS A C 1
ATOM 547 O O . CYS A 1 71 ? -10.602 0.396 0.020 1.00 88.06 71 CYS A O 1
ATOM 549 N N . ASN A 1 72 ? -11.974 1.532 1.374 1.00 84.25 72 ASN A N 1
ATOM 550 C CA . ASN A 1 72 ? -12.635 2.397 0.386 1.00 84.25 72 ASN A CA 1
ATOM 551 C C . ASN A 1 72 ? -11.705 3.087 -0.629 1.00 84.25 72 ASN A C 1
ATOM 553 O O . ASN A 1 72 ? -12.148 3.479 -1.701 1.00 84.25 72 ASN A O 1
ATOM 557 N N . LYS A 1 73 ? -10.417 3.261 -0.309 1.00 84.12 73 LYS A N 1
ATOM 558 C CA . LYS A 1 73 ? -9.413 3.827 -1.230 1.00 84.12 73 LYS A CA 1
ATOM 559 C C . LYS A 1 73 ? -8.744 2.794 -2.151 1.00 84.12 73 LYS A C 1
ATOM 561 O O . LYS A 1 73 ? -7.879 3.169 -2.938 1.00 84.12 73 LYS A O 1
ATOM 566 N N . GLY A 1 74 ? -9.092 1.512 -2.034 1.00 81.75 74 GLY A N 1
ATOM 567 C CA . GLY A 1 74 ? -8.510 0.416 -2.813 1.00 81.75 74 GLY A CA 1
ATOM 568 C C . GLY A 1 74 ? -7.144 -0.069 -2.314 1.00 81.75 74 GLY A C 1
ATOM 569 O O . GLY A 1 74 ? -6.371 -0.616 -3.095 1.00 81.75 74 GLY A O 1
ATOM 570 N N . PHE A 1 75 ? -6.810 0.153 -1.038 1.00 87.38 75 PHE A N 1
ATOM 571 C CA . PHE A 1 75 ? -5.599 -0.401 -0.419 1.00 87.38 75 PHE A CA 1
ATOM 572 C C . PHE A 1 75 ? -5.900 -1.714 0.303 1.00 87.38 75 PHE A C 1
ATOM 574 O O . PHE A 1 75 ? -6.953 -1.838 0.933 1.00 87.38 75 PHE A O 1
ATOM 581 N N . LEU A 1 76 ? -4.951 -2.648 0.233 1.00 89.31 76 LEU A N 1
ATOM 582 C CA . LEU A 1 76 ? -5.009 -3.976 0.837 1.00 89.31 76 LEU A CA 1
ATOM 583 C C . LEU A 1 76 ? -4.277 -4.009 2.183 1.00 89.31 76 LEU A C 1
ATOM 585 O O . LEU A 1 76 ? -3.186 -3.451 2.337 1.00 89.31 76 LEU A O 1
ATOM 589 N N . TYR A 1 77 ? -4.876 -4.699 3.148 1.00 91.25 77 TYR A N 1
ATOM 590 C CA . TYR A 1 77 ? -4.356 -4.841 4.501 1.00 91.25 77 TYR A CA 1
ATOM 591 C C . TYR A 1 77 ? -4.573 -6.254 5.039 1.00 91.25 77 TYR A C 1
ATOM 593 O O . TYR A 1 77 ? -5.564 -6.914 4.722 1.00 91.25 77 TYR A O 1
ATOM 601 N N . ASN A 1 78 ? -3.693 -6.669 5.945 1.00 92.44 78 ASN A N 1
ATOM 602 C CA . ASN A 1 78 ? -3.943 -7.818 6.808 1.00 92.44 78 ASN A CA 1
ATOM 603 C C . ASN A 1 78 ? -4.920 -7.402 7.913 1.00 92.44 78 ASN A C 1
ATOM 605 O O . ASN A 1 78 ? -4.741 -6.353 8.540 1.00 92.44 78 ASN A O 1
ATOM 609 N N . LYS A 1 79 ? -5.949 -8.216 8.175 1.00 91.19 79 LYS A N 1
ATOM 610 C CA . LYS A 1 79 ? -6.969 -7.898 9.190 1.00 91.19 79 LYS A CA 1
ATOM 611 C C . LYS A 1 79 ? -6.355 -7.658 10.573 1.00 91.19 79 LYS A C 1
ATOM 613 O O . LYS A 1 79 ? -6.753 -6.723 11.263 1.00 91.19 79 LYS A O 1
ATOM 618 N N . GLU A 1 80 ? -5.352 -8.450 10.938 1.00 92.00 80 GLU A N 1
ATOM 619 C CA . GLU A 1 80 ? -4.614 -8.329 12.201 1.00 92.00 80 GLU A CA 1
ATOM 620 C C . GLU A 1 80 ? -3.926 -6.965 12.332 1.00 92.00 80 GLU A C 1
ATOM 622 O O . GLU A 1 80 ? -4.076 -6.281 13.344 1.00 92.00 80 GLU A O 1
ATOM 627 N N . ALA A 1 81 ? -3.255 -6.510 11.269 1.00 92.00 81 ALA A N 1
ATOM 628 C CA . ALA A 1 81 ? -2.589 -5.212 11.248 1.00 92.00 81 ALA A CA 1
ATOM 629 C C . ALA A 1 81 ? -3.583 -4.053 11.432 1.00 92.00 81 ALA A C 1
ATOM 631 O O . ALA A 1 81 ? -3.298 -3.096 12.153 1.00 92.00 81 ALA A O 1
ATOM 632 N N . VAL A 1 82 ? -4.773 -4.143 10.825 1.00 91.94 82 VAL A N 1
ATOM 633 C CA . VAL A 1 82 ? -5.830 -3.128 10.986 1.00 91.94 82 VAL A CA 1
ATOM 634 C C . VAL A 1 82 ? -6.371 -3.107 12.414 1.00 91.94 82 VAL A C 1
ATOM 636 O O . VAL A 1 82 ? -6.541 -2.029 12.982 1.00 91.94 82 VAL A O 1
ATOM 639 N N . ILE A 1 83 ? -6.607 -4.274 13.015 1.00 91.69 83 ILE A N 1
ATOM 640 C CA . ILE A 1 83 ? -7.082 -4.386 14.400 1.00 91.69 83 ILE A CA 1
ATOM 641 C C . ILE A 1 83 ? -6.055 -3.776 15.362 1.00 91.69 83 ILE A C 1
ATOM 643 O O . ILE A 1 83 ? -6.397 -2.884 16.141 1.00 91.69 83 ILE A O 1
ATOM 647 N N . ASN A 1 84 ? -4.784 -4.166 15.240 1.00 91.75 84 ASN A N 1
ATOM 648 C CA . ASN A 1 84 ? -3.689 -3.643 16.063 1.00 91.75 84 ASN A CA 1
ATOM 649 C C . ASN A 1 84 ? -3.539 -2.125 15.921 1.00 91.75 84 ASN A C 1
ATOM 651 O O . ASN A 1 84 ? -3.296 -1.406 16.892 1.00 91.75 84 ASN A O 1
ATOM 655 N N . LYS A 1 85 ? -3.741 -1.608 14.709 1.00 90.94 85 LYS A N 1
ATOM 656 C CA . LYS A 1 85 ? -3.736 -0.174 14.428 1.00 90.94 85 LYS A CA 1
ATOM 657 C C . LYS A 1 85 ? -4.895 0.570 15.101 1.00 90.94 85 LYS A C 1
ATOM 659 O O . LYS A 1 85 ? -4.683 1.653 15.643 1.00 90.94 85 LYS A O 1
ATOM 664 N N . LEU A 1 86 ? -6.104 0.008 15.085 1.00 89.75 86 LEU A N 1
ATOM 665 C CA . LEU A 1 86 ? -7.271 0.611 15.739 1.00 89.75 86 LEU A CA 1
ATOM 666 C C . LEU A 1 86 ? -7.131 0.613 17.269 1.00 89.75 86 LEU A C 1
ATOM 668 O O . LEU A 1 86 ? -7.469 1.610 17.904 1.00 89.75 86 LEU A O 1
ATOM 672 N N . LEU A 1 87 ? -6.566 -0.453 17.843 1.00 90.69 87 LEU A N 1
ATOM 673 C CA . LEU A 1 87 ? -6.253 -0.554 19.275 1.00 90.69 87 LEU A CA 1
ATOM 674 C C . LEU A 1 87 ? -5.181 0.458 19.705 1.00 90.69 87 LEU A C 1
ATOM 676 O O . LEU A 1 87 ? -5.358 1.170 20.689 1.00 90.69 87 LEU A O 1
ATOM 680 N N . SER A 1 88 ? -4.092 0.565 18.938 1.00 86.88 88 SER A N 1
ATOM 681 C CA . SER A 1 88 ? -2.972 1.475 19.232 1.00 86.88 88 SER A CA 1
ATOM 682 C C . SER A 1 88 ? -3.248 2.950 18.909 1.00 86.88 88 SER A C 1
ATOM 684 O O . SER A 1 88 ? -2.420 3.802 19.228 1.00 86.88 88 SER A O 1
ATOM 686 N N . LYS A 1 89 ? -4.390 3.273 18.276 1.00 82.31 89 LYS A N 1
ATOM 687 C CA . LYS A 1 89 ? -4.761 4.629 17.814 1.00 82.31 89 LYS A CA 1
ATOM 688 C C . LYS A 1 89 ? -3.633 5.327 17.036 1.00 82.31 89 LYS A C 1
ATOM 690 O O . LYS A 1 89 ? -3.427 6.536 17.159 1.00 82.31 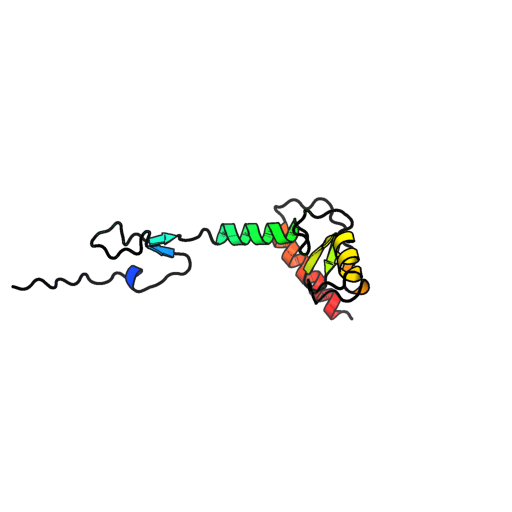89 LYS A O 1
ATOM 695 N N . SER A 1 90 ? -2.884 4.574 16.231 1.00 79.50 90 SER A N 1
ATOM 696 C CA . SER A 1 90 ? -1.774 5.136 15.462 1.00 79.50 90 SER A CA 1
ATOM 697 C C . SER A 1 90 ? -2.272 6.043 14.326 1.00 79.50 90 SER A C 1
ATOM 699 O O . SER A 1 90 ? -3.355 5.855 13.766 1.00 79.50 90 SER A O 1
ATOM 701 N N . LYS A 1 91 ? -1.477 7.067 13.981 1.00 78.31 91 LYS A N 1
ATOM 702 C CA . LYS A 1 91 ? -1.818 8.071 12.951 1.00 78.31 91 LYS A CA 1
ATOM 703 C C . LYS A 1 91 ? -1.643 7.564 11.510 1.00 78.31 91 LYS A C 1
ATOM 705 O O . LYS A 1 91 ? -1.928 8.298 10.564 1.00 78.31 91 LYS A O 1
ATOM 710 N N . THR A 1 92 ? -1.155 6.340 11.318 1.00 76.31 92 THR A N 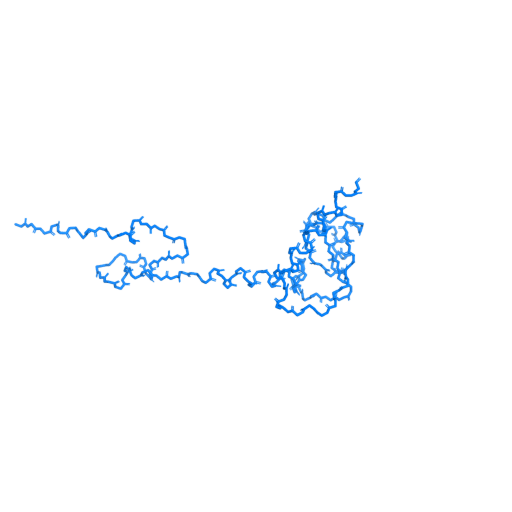1
ATOM 711 C CA . THR A 1 92 ? -0.983 5.743 9.988 1.00 76.31 92 THR A CA 1
ATOM 712 C C . THR A 1 92 ? -2.359 5.457 9.374 1.00 76.31 92 THR A C 1
ATOM 714 O O . THR A 1 92 ? -3.310 5.161 10.086 1.00 76.31 92 THR A O 1
ATOM 717 N N . ALA A 1 93 ? -2.526 5.602 8.054 1.00 76.25 93 ALA A N 1
ATOM 718 C CA . ALA A 1 93 ? -3.808 5.370 7.362 1.00 76.25 93 ALA A CA 1
ATOM 719 C C . ALA A 1 93 ? -5.038 6.080 8.007 1.00 76.25 93 ALA A C 1
ATOM 721 O O . ALA A 1 93 ? -5.943 5.413 8.520 1.00 76.25 93 ALA A O 1
ATOM 722 N N . PRO A 1 94 ? -5.143 7.425 7.953 1.00 80.94 94 PRO A N 1
ATOM 723 C CA . PRO A 1 94 ? -6.211 8.199 8.619 1.00 80.94 94 PRO A CA 1
ATOM 724 C C . PRO A 1 94 ? -7.629 7.932 8.082 1.00 80.94 94 PRO A C 1
ATOM 726 O O . PRO A 1 94 ? -8.618 8.395 8.644 1.00 80.94 94 PRO A O 1
ATOM 729 N N . HIS A 1 95 ? -7.728 7.208 6.969 1.00 83.44 95 HIS A N 1
ATOM 730 C CA . HIS A 1 95 ? -8.978 6.868 6.308 1.00 83.44 95 HIS A CA 1
ATOM 731 C C . HIS A 1 95 ? -9.704 5.675 6.957 1.00 83.44 95 HIS A C 1
ATOM 733 O O . HIS A 1 95 ? -10.903 5.549 6.756 1.00 83.44 95 HIS A O 1
ATOM 739 N N . ILE A 1 96 ? -9.013 4.834 7.743 1.00 86.38 96 ILE A N 1
ATOM 740 C CA . ILE A 1 96 ? -9.643 3.740 8.506 1.00 86.38 96 ILE A CA 1
ATOM 741 C C . ILE A 1 96 ? -9.899 4.242 9.925 1.00 86.38 96 ILE A C 1
ATOM 743 O O . ILE A 1 96 ? -8.951 4.350 10.713 1.00 86.38 96 ILE A O 1
ATOM 747 N N . LYS A 1 97 ? -11.160 4.562 10.238 1.00 84.69 97 LYS A N 1
ATOM 748 C CA . LYS A 1 97 ? -11.585 5.004 11.577 1.00 84.69 97 LYS A CA 1
ATOM 749 C C . LYS A 1 97 ? -12.338 3.905 12.316 1.00 84.69 97 LYS A C 1
ATOM 751 O O . LYS A 1 97 ? -12.211 3.797 13.532 1.00 84.69 97 LYS A O 1
ATOM 756 N N . LYS A 1 98 ? -13.112 3.102 11.586 1.00 85.88 98 LYS A N 1
ATOM 757 C CA . LYS A 1 98 ? -13.936 2.017 12.122 1.00 85.88 98 LYS A CA 1
ATOM 758 C C . LYS A 1 98 ? -13.665 0.713 11.375 1.00 85.88 98 LYS A C 1
ATOM 760 O O . LYS A 1 98 ? -13.214 0.717 10.234 1.00 85.88 98 LYS A O 1
ATOM 765 N N . LEU A 1 99 ? -14.004 -0.410 12.011 1.00 85.38 99 LEU A N 1
ATOM 766 C CA . LEU A 1 99 ? -13.985 -1.737 11.376 1.00 85.38 99 LEU A CA 1
ATOM 767 C C . LEU A 1 99 ? -15.018 -1.866 10.244 1.00 85.38 99 LEU A C 1
ATOM 769 O O . LEU A 1 99 ? -14.863 -2.725 9.389 1.00 85.38 99 LEU A O 1
ATOM 773 N N . SER A 1 100 ? -16.041 -1.008 10.214 1.00 84.44 100 SER A N 1
ATOM 774 C CA . SER A 1 100 ? -17.019 -0.933 9.121 1.00 84.44 100 SER A CA 1
ATOM 775 C C . SER A 1 100 ? -16.450 -0.352 7.825 1.00 84.44 100 SER A C 1
ATOM 777 O O . SER A 1 100 ? -17.031 -0.559 6.769 1.00 84.44 100 SER A O 1
ATOM 779 N N . ASP A 1 101 ? -15.333 0.381 7.894 1.00 84.56 101 ASP A N 1
ATOM 780 C CA . ASP A 1 101 ? -14.744 1.077 6.737 1.00 84.56 101 ASP A CA 1
ATOM 781 C C . ASP A 1 101 ? -13.848 0.151 5.889 1.00 84.56 101 ASP A C 1
ATOM 783 O O . ASP A 1 101 ? -13.175 0.597 4.952 1.00 84.56 101 ASP A O 1
ATOM 787 N N . VAL A 1 102 ? -13.767 -1.127 6.269 1.00 88.94 102 VAL A N 1
ATOM 788 C CA . VAL A 1 102 ? -12.948 -2.148 5.620 1.00 88.94 102 VAL A CA 1
ATOM 789 C C . VAL A 1 102 ? -13.791 -3.358 5.249 1.00 88.94 102 VAL A C 1
ATOM 791 O O . VAL A 1 102 ? -14.528 -3.910 6.062 1.00 88.94 102 VAL A O 1
ATOM 794 N N . PHE A 1 103 ? -13.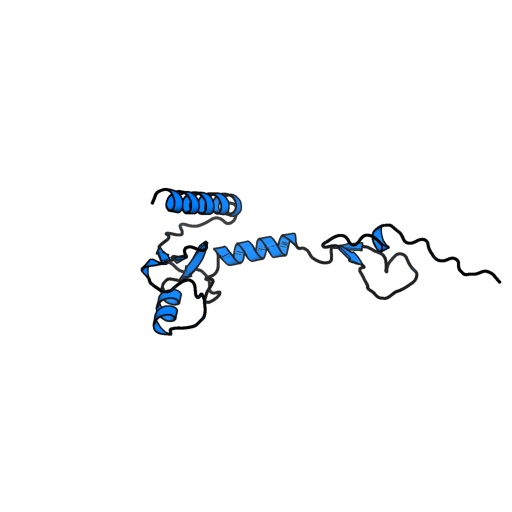625 -3.802 4.009 1.00 87.75 103 PHE A N 1
ATOM 795 C CA . PHE A 1 103 ? -14.325 -4.942 3.439 1.00 87.75 103 PHE A CA 1
ATOM 796 C C . PHE A 1 103 ? -13.399 -6.147 3.392 1.00 87.75 103 PHE A C 1
ATOM 798 O O . PHE A 1 103 ? -12.272 -6.055 2.908 1.00 87.75 103 PHE A O 1
ATOM 805 N N . GLN A 1 104 ? -13.858 -7.294 3.885 1.00 86.50 104 GLN A N 1
ATOM 806 C CA . GLN A 1 104 ? -13.091 -8.531 3.791 1.00 86.50 104 GLN A CA 1
ATOM 807 C C . GLN A 1 104 ? -13.173 -9.096 2.371 1.00 86.50 104 GLN A C 1
ATOM 809 O O . GLN A 1 104 ? -14.262 -9.254 1.825 1.00 86.50 104 GLN A O 1
ATOM 814 N N . VAL A 1 105 ? -12.020 -9.432 1.791 1.00 83.94 105 VAL A N 1
ATOM 815 C CA . VAL A 1 105 ? -11.917 -9.961 0.427 1.00 83.94 105 VAL A CA 1
ATOM 816 C C . VAL A 1 105 ? -11.260 -11.335 0.461 1.00 83.94 105 VAL A C 1
ATOM 818 O O . VAL A 1 105 ? -10.262 -11.552 1.149 1.00 83.94 105 VAL A O 1
ATOM 821 N N . LYS A 1 106 ? -11.828 -12.284 -0.287 1.00 78.94 106 LYS A N 1
ATOM 822 C CA . LYS A 1 106 ? -11.223 -13.601 -0.501 1.00 78.94 106 LYS A CA 1
ATOM 823 C C . LYS A 1 106 ? -10.247 -13.497 -1.666 1.00 78.94 106 LYS A C 1
ATOM 825 O O . LYS A 1 106 ? -10.659 -13.381 -2.815 1.00 78.94 106 LYS A O 1
ATOM 830 N N . VAL A 1 107 ? -8.957 -13.517 -1.356 1.00 67.88 107 VAL A N 1
ATOM 831 C CA . VAL A 1 107 ? -7.888 -13.521 -2.356 1.00 67.88 107 VAL A CA 1
ATOM 832 C C . VAL A 1 107 ? -7.608 -14.977 -2.738 1.00 67.88 107 VAL A C 1
ATOM 834 O O . VAL A 1 107 ? -6.831 -15.658 -2.078 1.00 67.88 107 VAL A O 1
ATOM 837 N N . SER A 1 108 ? -8.295 -15.492 -3.760 1.00 59.53 108 SER A N 1
ATOM 838 C CA . SER A 1 108 ? -7.960 -16.782 -4.375 1.00 59.53 108 SER A CA 1
ATOM 839 C C . SER A 1 108 ? -6.848 -16.565 -5.400 1.00 59.53 108 SER A C 1
ATOM 841 O O . SER A 1 108 ? -7.052 -15.768 -6.310 1.00 59.53 108 SER A O 1
ATOM 843 N N . ASN A 1 109 ? -5.700 -17.233 -5.213 1.00 52.91 109 ASN A N 1
ATOM 844 C CA . ASN A 1 109 ? -4.515 -17.280 -6.090 1.00 52.91 109 ASN A CA 1
ATOM 845 C C . ASN A 1 109 ? -4.569 -16.334 -7.298 1.00 52.91 109 ASN A C 1
ATOM 847 O O . ASN A 1 109 ? -5.039 -16.696 -8.376 1.00 52.91 109 ASN A O 1
ATOM 851 N N . ILE A 1 110 ? -4.091 -15.107 -7.104 1.00 52.53 110 ILE A N 1
ATOM 852 C CA . ILE A 1 110 ? -4.077 -14.104 -8.163 1.00 52.53 110 ILE A CA 1
ATOM 853 C C . ILE A 1 110 ? -2.778 -14.300 -8.945 1.00 52.53 110 ILE A C 1
ATOM 855 O O . ILE A 1 110 ? -1.707 -13.910 -8.485 1.00 52.53 110 ILE A O 1
ATOM 859 N N . HIS A 1 111 ? -2.863 -14.950 -10.108 1.00 50.94 111 HIS A N 1
ATOM 860 C CA . HIS A 1 111 ? -1.730 -15.048 -11.027 1.00 50.94 111 HIS A CA 1
ATOM 861 C C . HIS A 1 111 ? -1.383 -13.643 -11.539 1.00 50.94 111 HIS A C 1
ATOM 863 O O . HIS A 1 111 ? -2.264 -12.892 -11.971 1.00 50.94 111 HIS A O 1
ATOM 869 N N . LEU A 1 112 ? -0.099 -13.285 -11.465 1.00 51.72 112 LEU A N 1
ATOM 870 C CA . LEU A 1 112 ? 0.408 -11.917 -11.630 1.00 51.72 112 LEU A CA 1
ATOM 871 C C . LEU A 1 112 ? 0.163 -11.294 -13.021 1.00 51.72 112 LEU A C 1
ATOM 873 O O . LEU A 1 112 ? 0.303 -10.082 -13.179 1.00 51.72 112 LEU A O 1
ATOM 877 N N . ASP A 1 113 ? -0.282 -12.084 -13.998 1.00 50.69 113 ASP A N 1
ATOM 878 C CA . ASP A 1 113 ? -0.466 -11.648 -15.387 1.00 50.69 113 ASP A CA 1
ATOM 879 C C . ASP A 1 113 ? -1.804 -10.926 -15.648 1.00 50.69 113 ASP A C 1
ATOM 881 O O . ASP A 1 113 ? -1.924 -10.182 -16.620 1.00 50.69 113 ASP A O 1
ATOM 885 N N . TYR A 1 114 ? -2.801 -11.059 -14.762 1.00 51.56 114 TYR A N 1
ATOM 886 C CA . TYR A 1 114 ? -4.147 -10.483 -14.961 1.00 51.56 114 TYR A CA 1
ATOM 887 C C . TYR A 1 114 ? -4.386 -9.137 -14.249 1.00 51.56 114 TYR A C 1
ATOM 889 O O . TYR A 1 114 ? -5.461 -8.542 -14.375 1.00 51.56 114 TYR A O 1
ATOM 897 N N . PHE A 1 115 ? -3.399 -8.607 -13.517 1.00 55.53 115 PHE A N 1
ATOM 898 C CA . PHE A 1 115 ? -3.592 -7.463 -12.610 1.00 55.53 115 PHE A CA 1
ATOM 899 C C . PHE A 1 115 ? -3.992 -6.145 -13.289 1.00 55.53 115 PHE A C 1
ATOM 901 O O . PHE A 1 115 ? -4.684 -5.338 -12.668 1.00 55.53 115 PHE A O 1
ATOM 908 N N . HIS A 1 116 ? -3.618 -5.912 -14.553 1.00 54.12 116 HIS A N 1
ATOM 909 C CA . HIS A 1 116 ? -4.023 -4.684 -15.251 1.00 54.12 116 HIS A CA 1
ATOM 910 C C . HIS A 1 116 ? -5.531 -4.672 -15.561 1.00 54.12 116 HIS A C 1
ATOM 912 O O . HIS A 1 116 ? -6.194 -3.649 -15.389 1.00 54.12 116 HIS A O 1
ATOM 918 N N . HIS A 1 117 ? -6.097 -5.825 -15.932 1.00 55.72 117 HIS A N 1
ATOM 919 C CA . HIS A 1 117 ? -7.540 -5.972 -16.143 1.00 55.72 117 HIS A CA 1
ATOM 920 C C . HIS A 1 117 ? -8.320 -5.994 -14.823 1.00 55.72 117 HIS A C 1
ATOM 922 O O . HIS A 1 117 ? -9.397 -5.407 -14.738 1.00 55.72 117 HIS A O 1
ATOM 928 N N . LEU A 1 118 ? -7.758 -6.601 -13.775 1.00 55.88 118 LEU A N 1
ATOM 929 C CA . LEU A 1 118 ? -8.380 -6.667 -12.450 1.00 55.88 118 LEU A CA 1
ATOM 930 C C . LEU A 1 118 ? -8.443 -5.296 -11.757 1.00 55.88 118 LEU A C 1
ATOM 932 O O . LEU A 1 118 ? -9.422 -5.021 -11.071 1.00 55.88 118 LEU A O 1
ATOM 936 N N . TYR A 1 119 ? -7.466 -4.406 -11.989 1.00 57.91 119 TYR A N 1
ATOM 937 C CA . TYR A 1 119 ? -7.517 -3.018 -11.508 1.00 57.91 119 TYR A CA 1
ATOM 938 C C . TYR A 1 119 ? -8.740 -2.284 -12.068 1.00 57.91 119 TYR A C 1
ATOM 940 O O . TYR A 1 119 ? -9.499 -1.697 -11.302 1.00 57.91 119 TYR A O 1
ATOM 948 N N . LEU A 1 120 ? -8.964 -2.360 -13.385 1.00 56.34 120 LEU A N 1
ATOM 949 C CA . LEU A 1 120 ? -10.149 -1.793 -14.037 1.00 56.34 120 LEU A CA 1
ATOM 950 C C . LEU A 1 120 ? -11.438 -2.426 -13.508 1.00 56.34 120 LEU A C 1
ATOM 952 O O . LEU A 1 120 ? -12.395 -1.709 -13.238 1.00 56.34 120 LEU A O 1
ATOM 956 N N . PHE A 1 121 ? -11.445 -3.743 -13.303 1.00 58.62 121 PHE A N 1
ATOM 957 C CA . PHE A 1 121 ? -12.625 -4.464 -12.830 1.00 58.62 121 PHE A CA 1
ATOM 958 C C . PHE A 1 121 ? -12.998 -4.105 -11.386 1.00 58.62 121 PHE A C 1
ATOM 960 O O . PHE A 1 121 ? -14.164 -3.854 -11.094 1.00 58.62 121 PHE A O 1
ATOM 967 N N . ILE A 1 122 ? -12.011 -4.013 -10.489 1.00 60.72 122 ILE A N 1
ATOM 968 C CA . ILE A 1 122 ? -12.215 -3.600 -9.096 1.00 60.72 122 ILE A CA 1
ATOM 969 C C . ILE A 1 122 ? -12.630 -2.132 -9.038 1.00 60.72 122 ILE A C 1
ATOM 971 O O . ILE A 1 122 ? -13.580 -1.817 -8.330 1.00 60.72 122 ILE A O 1
ATOM 975 N N . TYR A 1 123 ? -11.975 -1.241 -9.793 1.00 59.78 123 TYR A N 1
ATOM 976 C CA . TYR A 1 123 ? -12.362 0.171 -9.833 1.00 59.78 123 TYR A CA 1
ATOM 977 C C . TYR A 1 123 ? -13.802 0.324 -10.334 1.00 59.78 123 TYR A C 1
ATOM 979 O O . TYR A 1 123 ? -14.585 1.015 -9.695 1.00 59.78 123 TYR A O 1
ATOM 987 N N . PHE A 1 124 ? -14.173 -0.396 -11.399 1.00 55.00 124 PHE A N 1
ATOM 988 C CA . PHE A 1 124 ? -15.520 -0.402 -11.968 1.00 55.00 124 PHE A CA 1
ATOM 989 C C . PHE A 1 124 ? -16.573 -0.907 -10.972 1.00 55.00 124 PHE A C 1
ATOM 991 O O . PHE A 1 124 ? -17.575 -0.231 -10.736 1.00 55.00 124 PHE A O 1
ATOM 998 N N . PHE A 1 125 ? -16.326 -2.041 -10.308 1.00 56.88 125 PHE A N 1
ATOM 999 C CA . PHE A 1 125 ? -17.238 -2.577 -9.292 1.00 56.88 125 PHE A CA 1
ATOM 1000 C C . PHE A 1 125 ? -17.373 -1.666 -8.069 1.00 56.88 125 PHE A C 1
ATOM 1002 O O . PHE A 1 125 ? -18.472 -1.541 -7.523 1.00 56.88 125 PHE A O 1
ATOM 1009 N N . PHE A 1 126 ? -16.286 -1.016 -7.645 1.00 54.25 126 PHE A N 1
ATOM 1010 C CA . PHE A 1 126 ? -16.313 -0.090 -6.516 1.00 54.25 126 PHE A CA 1
ATOM 1011 C C . PHE A 1 126 ? -17.053 1.205 -6.879 1.00 54.25 126 PHE A C 1
ATOM 1013 O O . PHE A 1 126 ? -17.856 1.688 -6.087 1.00 54.25 126 PHE A O 1
ATOM 1020 N N . THR A 1 127 ? -16.869 1.727 -8.099 1.00 55.06 127 THR A N 1
ATOM 1021 C CA . THR A 1 127 ? -17.618 2.894 -8.596 1.00 55.06 127 THR A CA 1
ATOM 1022 C C . THR A 1 127 ? -19.105 2.608 -8.797 1.00 55.06 127 THR A C 1
ATOM 1024 O O . THR A 1 127 ? -19.923 3.461 -8.464 1.00 55.06 127 THR A O 1
ATOM 1027 N N . LEU A 1 128 ? -19.484 1.412 -9.271 1.00 49.34 128 LEU A N 1
ATOM 1028 C CA . LEU A 1 128 ? -20.898 1.049 -9.418 1.00 49.34 128 LEU A CA 1
ATOM 1029 C C . LEU A 1 128 ? -21.582 0.821 -8.067 1.00 49.34 128 LEU A C 1
ATOM 1031 O O . LEU A 1 128 ? -22.703 1.278 -7.890 1.00 49.34 128 LEU A O 1
ATOM 1035 N N . ASN A 1 129 ? -20.920 0.192 -7.090 1.00 44.94 129 ASN A N 1
ATOM 1036 C CA . ASN A 1 129 ? -21.512 0.014 -5.755 1.00 44.94 129 ASN A CA 1
ATOM 1037 C C . ASN A 1 129 ? -21.695 1.338 -4.992 1.00 44.94 129 ASN A C 1
ATOM 1039 O O . ASN A 1 129 ? -22.596 1.433 -4.164 1.00 44.94 129 ASN A O 1
ATOM 1043 N N . ILE A 1 130 ? -20.883 2.362 -5.279 1.00 47.69 130 ILE A N 1
ATOM 1044 C CA . ILE A 1 130 ? -21.058 3.717 -4.726 1.00 47.69 130 ILE A CA 1
ATOM 1045 C C . ILE A 1 130 ? -22.225 4.461 -5.398 1.00 47.69 130 ILE A C 1
ATOM 1047 O O . ILE A 1 130 ? -22.813 5.331 -4.771 1.00 47.69 130 ILE A O 1
ATOM 1051 N N . SER A 1 131 ? -22.578 4.131 -6.645 1.00 38.88 131 SER A N 1
ATOM 1052 C CA . SER A 1 131 ? -23.650 4.810 -7.391 1.00 38.88 131 SER A CA 1
ATOM 1053 C C . SER A 1 131 ? -25.043 4.183 -7.219 1.00 38.88 131 SER A C 1
ATOM 1055 O O . SER A 1 131 ? -26.006 4.733 -7.748 1.00 38.88 131 SER A O 1
ATOM 1057 N N . ILE A 1 132 ? -25.155 3.026 -6.552 1.00 40.91 132 ILE A N 1
ATOM 1058 C CA . ILE A 1 132 ? -26.412 2.264 -6.382 1.00 40.91 132 ILE A CA 1
ATOM 1059 C C . ILE A 1 132 ? -26.999 2.408 -4.954 1.00 40.91 132 ILE A C 1
ATOM 1061 O O . ILE A 1 132 ? -28.074 1.883 -4.677 1.00 40.91 132 ILE A O 1
ATOM 1065 N N . ASN A 1 133 ? -26.347 3.153 -4.055 1.00 38.62 133 ASN A N 1
ATOM 1066 C CA . ASN A 1 133 ? -26.926 3.611 -2.778 1.00 38.62 133 ASN A CA 1
ATOM 1067 C C . ASN A 1 133 ? -27.106 5.127 -2.789 1.00 38.62 133 ASN A C 1
ATOM 1069 O O . ASN A 1 133 ? -28.022 5.600 -2.084 1.00 38.62 133 ASN A O 1
#